Protein AF-A0A4Z1FWW9-F1 (afdb_monomer_lite)

Secondary structure (DSSP, 8-state):
----GGGG-GGGSPPPSS-GGG--HHHHHHHHHHHHHHHHHHHHHHHHHHHTT--TTSHHHHHHHHHHHHHHHHHHHHHHHHHHHHHHHHHTT-S-S------PPPPPPP-----------------------------

Structure (mmCIF, N/CA/C/O backbone):
data_AF-A0A4Z1FWW9-F1
#
_entry.id   AF-A0A4Z1FWW9-F1
#
loop_
_atom_site.group_PDB
_atom_site.id
_atom_site.type_symbol
_atom_site.label_atom_id
_atom_site.label_alt_id
_atom_site.label_comp_id
_atom_site.label_asym_id
_atom_site.label_entity_id
_atom_site.label_seq_id
_atom_site.pdbx_PDB_ins_code
_atom_site.Cartn_x
_atom_site.Cartn_y
_atom_site.Cartn_z
_atom_site.occupancy
_atom_site.B_iso_or_equiv
_atom_site.auth_seq_id
_atom_site.auth_comp_id
_atom_site.auth_asym_id
_atom_site.auth_atom_id
_atom_site.pdbx_PDB_model_num
ATOM 1 N N . MET A 1 1 ? 6.490 -20.084 -24.326 1.00 38.00 1 MET A N 1
ATOM 2 C CA . MET A 1 1 ? 7.170 -19.572 -23.115 1.00 38.00 1 MET A CA 1
ATOM 3 C C . MET A 1 1 ? 6.107 -18.930 -22.241 1.00 38.00 1 MET A C 1
ATOM 5 O O . MET A 1 1 ? 5.374 -18.116 -22.789 1.00 38.00 1 MET A O 1
ATOM 9 N N . PRO A 1 2 ? 5.932 -19.306 -20.964 1.00 39.06 2 PRO A N 1
ATOM 10 C CA . PRO A 1 2 ? 4.995 -18.595 -20.105 1.00 39.06 2 PRO A CA 1
ATOM 11 C C . PRO A 1 2 ? 5.615 -17.243 -19.719 1.00 39.06 2 PRO A C 1
ATOM 13 O O . PRO A 1 2 ? 6.729 -17.198 -19.202 1.00 39.06 2 PRO A O 1
ATOM 16 N N . SER A 1 3 ? 4.921 -16.152 -20.046 1.00 36.50 3 SER A N 1
ATOM 17 C CA . SER A 1 3 ? 5.243 -14.799 -19.583 1.00 36.50 3 SER A CA 1
ATOM 18 C C . SER A 1 3 ? 5.080 -14.762 -18.060 1.00 36.50 3 SER A C 1
ATOM 20 O O . SER A 1 3 ? 4.053 -15.172 -17.521 1.00 36.50 3 SER A O 1
ATOM 22 N N . PHE A 1 4 ? 6.127 -14.315 -17.369 1.00 43.50 4 PHE A N 1
ATOM 23 C CA . PHE A 1 4 ? 6.160 -14.112 -15.919 1.00 43.50 4 PHE A CA 1
ATOM 24 C C . PHE A 1 4 ? 5.754 -12.674 -15.548 1.00 43.50 4 PHE A C 1
ATOM 26 O O . PHE A 1 4 ? 6.150 -12.162 -14.504 1.00 43.50 4 PHE A O 1
ATOM 33 N N . ASP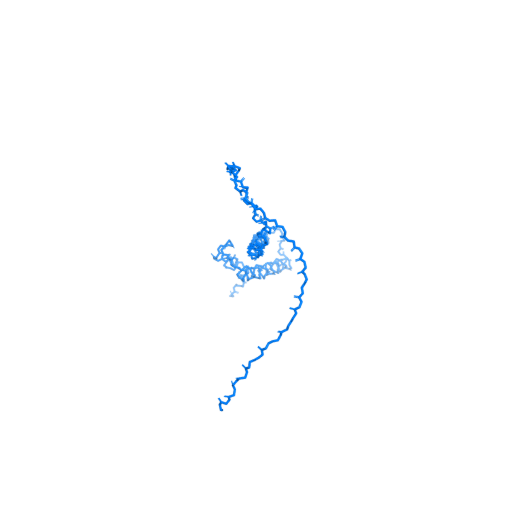 A 1 5 ? 4.927 -12.009 -16.358 1.00 43.44 5 ASP A N 1
ATOM 34 C CA . ASP A 1 5 ? 4.540 -10.607 -16.139 1.00 43.44 5 ASP A CA 1
ATOM 35 C C . ASP A 1 5 ? 3.387 -10.455 -15.129 1.00 43.44 5 ASP A C 1
ATOM 37 O O . ASP A 1 5 ? 2.508 -9.606 -15.263 1.00 43.44 5 ASP A O 1
ATOM 41 N N . ASN A 1 6 ? 3.381 -11.270 -14.070 1.00 43.28 6 ASN A N 1
ATOM 42 C CA . ASN A 1 6 ? 2.396 -11.159 -12.989 1.00 43.28 6 ASN A CA 1
ATOM 43 C C . ASN A 1 6 ? 2.749 -10.043 -11.975 1.00 43.28 6 ASN A C 1
ATOM 45 O O . ASN A 1 6 ? 1.979 -9.753 -11.059 1.00 43.28 6 ASN A O 1
ATOM 49 N N . SER A 1 7 ? 3.884 -9.356 -12.156 1.00 47.78 7 SER A N 1
ATOM 50 C CA . SER A 1 7 ? 4.277 -8.166 -11.378 1.00 47.78 7 SER A CA 1
ATOM 51 C C . SER A 1 7 ? 3.322 -6.974 -11.575 1.00 47.78 7 SER A C 1
ATOM 53 O O . SER A 1 7 ? 3.263 -6.066 -10.743 1.00 47.78 7 SER A O 1
ATOM 55 N N . SER A 1 8 ? 2.525 -7.004 -12.645 1.00 51.75 8 SER A N 1
ATOM 56 C CA . SER A 1 8 ? 1.589 -5.946 -13.050 1.00 51.75 8 SER A CA 1
ATOM 57 C C . SER A 1 8 ? 0.138 -6.215 -12.645 1.00 51.75 8 SER A C 1
ATOM 59 O O . SER A 1 8 ? -0.742 -5.426 -12.974 1.00 51.75 8 SER A O 1
ATOM 61 N N . SER A 1 9 ? -0.145 -7.322 -11.949 1.00 54.62 9 SER A N 1
ATOM 62 C CA . SER A 1 9 ? -1.517 -7.692 -11.600 1.00 54.62 9 SER A CA 1
ATOM 63 C C . SER A 1 9 ? -2.105 -6.710 -10.579 1.00 54.62 9 SER A C 1
ATOM 65 O O . SER A 1 9 ? -1.834 -6.782 -9.377 1.00 54.62 9 SER A O 1
ATOM 67 N N . GLN A 1 10 ? -2.924 -5.793 -11.102 1.00 55.97 10 GLN A N 1
ATOM 68 C CA . GLN A 1 10 ? -3.780 -4.839 -10.386 1.00 55.97 10 GLN A CA 1
ATOM 69 C C . GLN A 1 10 ? -4.695 -5.554 -9.375 1.00 55.97 10 GLN A C 1
ATOM 71 O O . GLN A 1 10 ? -5.061 -5.006 -8.341 1.00 55.97 10 GLN A O 1
ATOM 76 N N . THR A 1 11 ? -4.975 -6.834 -9.627 1.00 55.78 11 THR A N 1
ATOM 77 C CA . THR A 1 11 ? -5.696 -7.758 -8.745 1.00 55.78 11 THR A CA 1
ATOM 78 C C . THR A 1 11 ? -5.063 -7.890 -7.357 1.00 55.78 11 THR A C 1
ATOM 80 O O . THR A 1 11 ? -5.785 -8.073 -6.385 1.00 55.78 11 THR A O 1
ATOM 83 N N . TYR A 1 12 ? -3.735 -7.764 -7.234 1.00 54.59 12 TYR A N 1
ATOM 84 C CA . TYR A 1 12 ? -3.049 -7.785 -5.932 1.00 54.59 12 TYR A CA 1
ATOM 85 C C . TYR A 1 12 ? -2.965 -6.408 -5.259 1.00 54.59 12 TYR A C 1
ATOM 87 O O . TYR A 1 12 ? -2.605 -6.335 -4.085 1.00 54.59 12 TYR A O 1
ATOM 95 N N . ASP A 1 13 ? -3.305 -5.331 -5.973 1.00 61.66 13 ASP A N 1
ATOM 96 C CA . ASP A 1 13 ? -3.473 -3.994 -5.382 1.00 61.66 13 ASP A CA 1
ATOM 97 C C . ASP A 1 13 ? -4.917 -3.725 -4.981 1.00 61.66 13 ASP A C 1
ATOM 99 O O . ASP A 1 13 ? -5.207 -2.666 -4.423 1.00 61.66 13 ASP A O 1
ATOM 103 N N . ALA A 1 14 ? -5.827 -4.661 -5.277 1.00 65.25 14 ALA A N 1
ATOM 104 C CA . ALA A 1 14 ? -7.213 -4.554 -4.878 1.00 65.25 14 ALA A CA 1
ATOM 105 C C . ALA A 1 14 ? -7.248 -4.245 -3.384 1.00 65.25 14 ALA A C 1
ATOM 107 O O . ALA A 1 14 ? -6.721 -4.989 -2.556 1.00 65.25 14 ALA A O 1
ATOM 108 N N . SER A 1 15 ? -7.795 -3.082 -3.058 1.00 67.25 15 SER A N 1
ATOM 109 C CA . SER A 1 15 ? -8.040 -2.668 -1.687 1.00 67.25 15 SER A CA 1
ATOM 110 C C . SER A 1 15 ? -8.821 -3.755 -0.948 1.00 67.25 15 SER A C 1
ATOM 112 O O . SER A 1 15 ? -9.600 -4.477 -1.576 1.00 67.25 15 SER A O 1
ATOM 114 N N . SER A 1 16 ? -8.635 -3.877 0.372 1.00 72.81 16 SER A N 1
ATOM 115 C CA . SER A 1 16 ? -9.583 -4.665 1.164 1.00 72.81 16 SER A CA 1
ATOM 116 C C . SER A 1 16 ? -11.002 -4.197 0.830 1.00 72.81 16 SER A C 1
ATOM 118 O O . SER A 1 16 ? -11.239 -2.992 0.700 1.00 72.81 16 SER A O 1
ATOM 120 N N . GLN A 1 17 ? -11.908 -5.158 0.633 1.00 78.44 17 GLN A N 1
ATOM 121 C CA . GLN A 1 17 ? -13.306 -4.892 0.277 1.00 78.44 17 GLN A CA 1
ATOM 122 C C . GLN A 1 17 ? -14.047 -4.160 1.399 1.00 78.44 17 GLN A C 1
ATOM 124 O O . GLN A 1 17 ? -15.054 -3.507 1.143 1.00 78.44 17 GLN A O 1
ATOM 129 N N . ILE A 1 18 ? -13.531 -4.260 2.624 1.00 80.50 18 ILE A N 1
ATOM 130 C CA . ILE A 1 18 ? -14.059 -3.570 3.791 1.00 80.50 18 ILE A CA 1
ATOM 131 C C . ILE A 1 18 ? -13.599 -2.104 3.724 1.00 80.50 18 ILE A C 1
ATOM 133 O O . ILE A 1 18 ? -12.393 -1.848 3.597 1.00 80.50 18 ILE A O 1
ATOM 137 N N . PRO A 1 19 ? -14.519 -1.128 3.796 1.00 88.31 19 PRO A N 1
ATOM 138 C CA . PRO A 1 19 ? -14.159 0.278 3.938 1.00 88.31 19 PRO A CA 1
ATOM 139 C C . PRO A 1 19 ? -13.297 0.499 5.187 1.00 88.31 19 PRO A C 1
ATOM 141 O O . PRO A 1 19 ? -13.578 -0.057 6.243 1.00 88.31 19 PRO A O 1
ATOM 144 N N . ILE A 1 20 ? -12.266 1.347 5.105 1.00 88.69 20 ILE A N 1
ATOM 145 C CA . ILE A 1 20 ? -11.327 1.579 6.225 1.00 88.69 20 ILE A CA 1
ATOM 146 C C . ILE A 1 20 ? -12.056 2.046 7.491 1.00 88.69 20 ILE A C 1
ATOM 148 O O . ILE A 1 20 ? -11.707 1.633 8.589 1.00 88.69 20 ILE A O 1
ATOM 152 N N . SER A 1 21 ? -13.103 2.859 7.3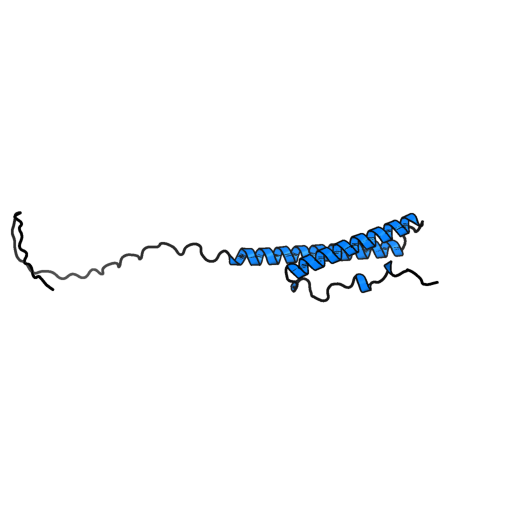41 1.00 89.19 21 SER A N 1
ATOM 153 C CA . SER A 1 21 ? -13.935 3.337 8.451 1.00 89.19 21 SER A CA 1
ATOM 154 C C . SER A 1 21 ? -14.652 2.226 9.222 1.00 89.19 21 SER A C 1
ATOM 156 O O . SER A 1 21 ? -15.033 2.440 10.370 1.00 89.19 21 SER A O 1
ATOM 158 N N . GLU A 1 22 ? -14.862 1.071 8.590 1.00 91.25 22 GLU A N 1
ATOM 159 C CA . GLU A 1 22 ? -15.563 -0.088 9.152 1.00 91.25 22 GLU A CA 1
ATOM 160 C C . GLU A 1 22 ? -14.600 -1.154 9.688 1.00 91.25 22 GLU A C 1
ATOM 162 O O . GLU A 1 22 ? -15.040 -2.079 10.365 1.00 91.25 22 GLU A O 1
ATOM 167 N N . MET A 1 23 ? -13.294 -1.020 9.424 1.00 93.12 23 MET A N 1
ATOM 168 C CA . MET A 1 23 ? -12.296 -1.969 9.908 1.00 93.12 23 MET A CA 1
ATOM 169 C C . MET A 1 23 ? -12.134 -1.877 11.426 1.00 93.12 23 MET A C 1
ATOM 171 O O . MET A 1 23 ? -11.985 -0.789 11.994 1.00 93.12 23 MET A O 1
ATOM 175 N N . ASN A 1 24 ? -12.094 -3.038 12.077 1.00 93.06 24 ASN A N 1
ATOM 176 C CA . ASN A 1 24 ? -11.679 -3.168 13.469 1.00 93.06 24 ASN A CA 1
ATOM 177 C C . ASN A 1 24 ? -10.142 -3.116 13.609 1.00 93.06 24 ASN A C 1
ATOM 179 O O . ASN A 1 24 ? -9.413 -3.001 12.624 1.00 93.06 24 ASN A O 1
ATOM 183 N N . TYR A 1 25 ? -9.633 -3.174 14.844 1.00 92.75 25 TYR A N 1
ATOM 184 C CA . TYR A 1 25 ? -8.196 -3.038 15.112 1.00 92.75 25 TYR A CA 1
ATOM 185 C C . TYR A 1 25 ? -7.355 -4.131 14.429 1.00 92.75 25 TYR A C 1
ATOM 187 O O . TYR A 1 25 ? -6.358 -3.822 13.776 1.00 92.75 25 TYR A O 1
ATOM 195 N N . ASP A 1 26 ? -7.775 -5.394 14.527 1.00 93.25 26 ASP A N 1
ATOM 196 C CA . ASP A 1 26 ? -7.051 -6.528 13.943 1.00 93.25 26 ASP A CA 1
ATOM 197 C C . ASP A 1 26 ? -7.065 -6.469 12.409 1.00 93.25 26 ASP A C 1
ATOM 199 O O . ASP A 1 26 ? -6.051 -6.723 11.756 1.00 93.25 26 ASP A O 1
ATOM 203 N N . GLU A 1 27 ? -8.194 -6.065 11.822 1.00 94.00 27 GLU A N 1
ATOM 204 C CA . GLU A 1 27 ? -8.329 -5.825 10.382 1.00 94.00 27 GLU A CA 1
ATOM 205 C C . GLU A 1 27 ? -7.436 -4.670 9.913 1.00 94.00 27 GLU A C 1
ATOM 207 O O . GLU A 1 27 ? -6.790 -4.779 8.868 1.00 94.00 27 GLU A O 1
ATOM 212 N N . CYS A 1 28 ? -7.336 -3.593 10.698 1.00 93.50 28 CYS A N 1
ATOM 213 C CA . CYS A 1 28 ? -6.432 -2.482 10.410 1.00 93.50 28 CYS A CA 1
ATOM 214 C C . CYS A 1 28 ? -4.958 -2.922 10.443 1.00 93.50 28 CYS A C 1
ATOM 216 O O . CYS A 1 28 ? -4.180 -2.563 9.555 1.00 93.50 28 CYS A O 1
ATOM 218 N N . GLU A 1 29 ? -4.549 -3.713 11.436 1.00 93.69 29 GLU A N 1
ATOM 219 C CA . GLU A 1 29 ? -3.179 -4.234 11.518 1.00 93.69 29 GLU A CA 1
ATOM 220 C C . GLU A 1 29 ? -2.863 -5.205 10.368 1.00 93.69 29 GLU A C 1
ATOM 222 O O . GLU A 1 29 ? -1.793 -5.117 9.751 1.00 93.69 29 GLU A O 1
ATOM 227 N N . ALA A 1 30 ? -3.813 -6.072 10.004 1.00 92.06 30 ALA A N 1
ATOM 228 C CA . ALA A 1 30 ? -3.685 -6.947 8.842 1.00 92.06 30 ALA A CA 1
ATOM 229 C C . ALA A 1 30 ? -3.554 -6.146 7.534 1.00 92.06 30 ALA A C 1
ATOM 231 O O . ALA A 1 30 ? -2.686 -6.442 6.705 1.00 92.06 30 ALA A O 1
ATOM 232 N N . GLU A 1 31 ? -4.358 -5.092 7.362 1.00 92.19 31 GLU A N 1
ATOM 233 C CA . GLU A 1 31 ? -4.304 -4.219 6.187 1.00 92.19 31 GLU A CA 1
ATOM 234 C C . GLU A 1 31 ? -2.971 -3.457 6.113 1.00 92.19 31 GLU A C 1
ATOM 236 O O . GLU A 1 31 ? -2.363 -3.384 5.042 1.00 92.19 31 GLU A O 1
ATOM 241 N N . LYS A 1 32 ? -2.436 -2.973 7.244 1.00 94.12 32 LYS A N 1
ATOM 242 C CA . LYS A 1 32 ? -1.096 -2.360 7.304 1.00 94.12 32 LYS A CA 1
ATOM 243 C C . LYS A 1 32 ? -0.005 -3.319 6.852 1.00 94.12 32 LYS A C 1
ATOM 245 O O . LYS A 1 32 ? 0.866 -2.933 6.067 1.00 94.12 32 LYS A O 1
ATOM 250 N N . LEU A 1 33 ? -0.029 -4.560 7.337 1.00 93.06 33 LEU A N 1
ATOM 251 C CA . LEU A 1 33 ? 0.951 -5.571 6.945 1.00 93.06 33 LEU A CA 1
ATOM 252 C C . LEU A 1 33 ? 0.848 -5.898 5.449 1.00 93.06 33 LEU A C 1
ATOM 254 O O . LEU A 1 33 ? 1.872 -5.971 4.758 1.00 93.06 33 LEU A O 1
ATOM 258 N N . ARG A 1 34 ? -0.378 -6.043 4.934 1.00 91.12 34 ARG A N 1
ATOM 259 C CA . ARG A 1 34 ? -0.649 -6.283 3.511 1.00 91.12 34 ARG A CA 1
ATOM 260 C C . ARG A 1 34 ? -0.090 -5.160 2.640 1.00 91.12 34 ARG A C 1
ATOM 262 O O . ARG A 1 34 ? 0.652 -5.437 1.697 1.00 91.12 34 ARG A O 1
ATOM 269 N N . ILE A 1 35 ? -0.386 -3.907 2.988 1.00 91.75 35 ILE A N 1
ATOM 270 C CA . ILE A 1 35 ? 0.086 -2.725 2.259 1.00 91.75 35 ILE A CA 1
ATOM 271 C C . ILE A 1 35 ? 1.620 -2.656 2.263 1.00 91.75 35 ILE A C 1
ATOM 273 O O . ILE A 1 35 ? 2.224 -2.542 1.198 1.00 91.75 35 ILE A O 1
ATOM 277 N N . ARG A 1 36 ? 2.271 -2.817 3.425 1.00 93.94 36 ARG A N 1
ATOM 278 C CA . ARG A 1 36 ? 3.746 -2.812 3.531 1.00 93.94 36 ARG A CA 1
ATOM 279 C C . ARG A 1 36 ? 4.401 -3.886 2.669 1.00 93.94 36 ARG A C 1
ATOM 281 O O . ARG A 1 36 ? 5.370 -3.621 1.959 1.00 93.94 36 ARG A O 1
ATOM 288 N N . THR A 1 37 ? 3.854 -5.098 2.711 1.00 91.31 37 THR A N 1
ATOM 289 C CA . THR A 1 37 ? 4.344 -6.224 1.905 1.00 91.31 37 THR A CA 1
ATOM 290 C C . THR A 1 37 ? 4.246 -5.902 0.418 1.00 91.31 37 THR A C 1
ATOM 292 O O . THR A 1 37 ? 5.160 -6.208 -0.353 1.00 91.31 37 THR A O 1
ATOM 295 N N . ARG A 1 38 ? 3.153 -5.247 0.014 1.00 90.88 38 ARG A N 1
ATOM 296 C CA . ARG A 1 38 ? 2.937 -4.873 -1.377 1.00 90.88 38 ARG A CA 1
ATOM 297 C C . ARG A 1 38 ? 3.881 -3.768 -1.837 1.00 90.88 38 ARG A C 1
ATOM 299 O O . ARG A 1 38 ? 4.486 -3.941 -2.891 1.00 90.88 38 ARG A O 1
ATOM 306 N N . ILE A 1 39 ? 4.067 -2.707 -1.051 1.00 92.12 39 ILE A N 1
ATOM 307 C CA . ILE A 1 39 ? 5.037 -1.639 -1.353 1.00 92.12 39 ILE A CA 1
ATOM 308 C C . ILE A 1 39 ? 6.431 -2.243 -1.568 1.00 92.12 39 ILE A C 1
ATOM 310 O O . ILE A 1 39 ? 7.013 -2.062 -2.633 1.00 92.12 39 ILE A O 1
ATOM 314 N N . SER A 1 40 ? 6.897 -3.099 -0.650 1.00 92.75 40 SER A N 1
ATOM 315 C CA . SER A 1 40 ? 8.197 -3.780 -0.780 1.00 92.75 40 SER A CA 1
ATOM 316 C C . SER A 1 40 ? 8.326 -4.625 -2.056 1.00 92.75 40 SER A C 1
ATOM 318 O O . SER A 1 40 ? 9.418 -4.792 -2.607 1.00 92.75 40 SER A O 1
ATOM 320 N N . HIS A 1 41 ? 7.228 -5.217 -2.529 1.00 91.25 41 HIS A N 1
ATOM 321 C CA . HIS A 1 41 ? 7.225 -5.954 -3.788 1.00 91.25 41 HIS A CA 1
ATOM 322 C C . HIS A 1 41 ? 7.338 -5.012 -4.996 1.00 91.25 41 HIS A C 1
ATOM 324 O O . HIS A 1 41 ? 8.081 -5.306 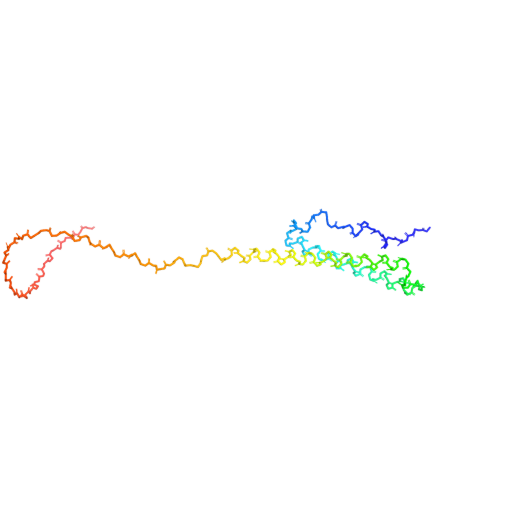-5.931 1.00 91.25 41 HIS A O 1
ATOM 330 N N . LEU A 1 42 ? 6.614 -3.890 -4.988 1.00 90.94 42 LEU A N 1
ATOM 331 C CA . LEU A 1 42 ? 6.653 -2.900 -6.068 1.00 90.94 42 LEU A CA 1
ATOM 332 C C . LEU A 1 42 ? 8.023 -2.214 -6.160 1.00 90.94 42 LEU A C 1
ATOM 334 O O . LEU A 1 42 ? 8.558 -2.086 -7.258 1.00 90.94 42 LEU A O 1
ATOM 338 N N . GLU A 1 43 ? 8.638 -1.876 -5.026 1.00 92.00 43 GLU A N 1
ATOM 339 C CA . GLU A 1 43 ? 10.000 -1.326 -4.970 1.00 92.00 43 GLU A CA 1
ATOM 340 C C . GLU A 1 43 ? 11.033 -2.301 -5.549 1.00 92.00 43 GLU A C 1
ATOM 342 O O . GLU A 1 43 ? 11.907 -1.913 -6.325 1.00 92.00 43 GLU A O 1
ATOM 347 N N . ARG A 1 44 ? 10.912 -3.598 -5.230 1.00 90.38 44 ARG A N 1
ATOM 348 C CA . ARG A 1 44 ? 11.765 -4.636 -5.827 1.00 90.38 44 ARG A CA 1
ATOM 349 C C . ARG A 1 44 ? 11.570 -4.735 -7.334 1.00 90.38 44 ARG A C 1
ATOM 351 O O . ARG A 1 44 ? 12.560 -4.818 -8.054 1.00 90.38 44 ARG A O 1
ATOM 358 N N . ALA A 1 45 ? 10.328 -4.679 -7.816 1.00 89.00 45 ALA A N 1
ATOM 359 C CA . ALA A 1 45 ? 10.048 -4.670 -9.249 1.00 89.00 45 ALA A CA 1
ATOM 360 C C . ALA A 1 45 ? 10.671 -3.442 -9.941 1.00 89.00 45 ALA A C 1
ATOM 362 O O . ALA A 1 45 ? 11.296 -3.584 -10.990 1.00 89.00 45 ALA A O 1
ATOM 363 N N . GLN A 1 46 ? 10.594 -2.258 -9.324 1.00 88.69 46 GLN A N 1
ATOM 364 C CA . GLN A 1 46 ? 11.230 -1.042 -9.839 1.00 88.69 46 GLN A CA 1
ATOM 365 C C . GLN A 1 46 ? 12.763 -1.170 -9.880 1.00 88.69 46 GLN A C 1
ATOM 367 O O . GLN A 1 46 ? 13.404 -0.783 -10.866 1.00 88.69 46 GLN A O 1
ATOM 372 N N . ALA A 1 47 ? 13.364 -1.755 -8.840 1.00 88.06 47 ALA A N 1
ATOM 373 C CA . ALA A 1 47 ? 14.796 -2.031 -8.802 1.00 88.06 47 ALA A CA 1
ATOM 374 C C . ALA A 1 47 ? 15.211 -3.011 -9.912 1.00 88.06 47 ALA A C 1
ATOM 376 O O . ALA A 1 47 ? 16.195 -2.757 -10.604 1.00 88.06 47 ALA A O 1
ATOM 377 N N . THR A 1 48 ? 14.435 -4.078 -10.141 1.00 89.56 48 THR A N 1
ATOM 378 C CA . THR A 1 48 ? 14.668 -5.042 -11.229 1.00 89.56 48 THR A CA 1
ATOM 379 C C . THR A 1 48 ? 14.539 -4.406 -12.612 1.00 89.56 48 THR A C 1
ATOM 381 O O . THR A 1 48 ? 15.365 -4.672 -13.488 1.00 89.56 48 THR A O 1
ATOM 384 N N . ASN A 1 49 ? 13.551 -3.532 -12.820 1.00 87.31 49 ASN A N 1
ATOM 385 C CA . ASN A 1 49 ? 13.407 -2.787 -14.071 1.00 87.31 49 ASN A CA 1
ATOM 386 C C . ASN A 1 49 ? 14.647 -1.921 -14.325 1.00 87.31 49 ASN A C 1
ATOM 388 O O . ASN A 1 49 ? 15.250 -1.990 -15.396 1.00 87.31 49 ASN A O 1
ATOM 392 N N . THR A 1 50 ? 15.075 -1.174 -13.305 1.00 86.12 50 THR A N 1
ATOM 393 C CA . THR A 1 50 ? 16.258 -0.306 -13.381 1.00 86.12 50 THR A CA 1
ATOM 394 C C . THR A 1 50 ? 17.526 -1.118 -13.667 1.00 86.12 50 THR A C 1
ATOM 396 O O . THR A 1 50 ? 18.311 -0.752 -14.539 1.00 86.12 50 THR A O 1
ATOM 399 N N . SER A 1 51 ? 17.719 -2.258 -12.992 1.00 87.69 51 SER A N 1
ATOM 400 C CA . SER A 1 51 ? 18.884 -3.127 -13.220 1.00 87.69 51 SER A CA 1
ATOM 401 C C . SER A 1 51 ? 18.881 -3.795 -14.597 1.00 87.69 51 SER A C 1
ATOM 403 O O . SER A 1 51 ? 19.940 -4.147 -15.106 1.00 87.69 51 SER A O 1
ATOM 405 N N . SER A 1 52 ? 17.705 -3.957 -15.207 1.00 87.50 52 SER A N 1
ATOM 406 C CA . SER A 1 52 ? 17.541 -4.516 -16.556 1.00 87.50 52 SER A CA 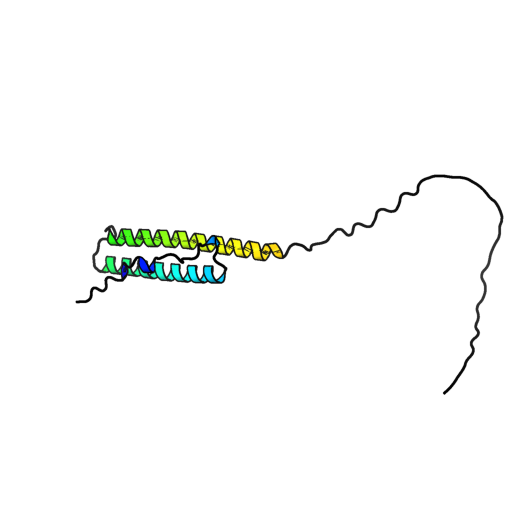1
ATOM 407 C C . SER A 1 52 ? 17.718 -3.466 -17.662 1.00 87.50 52 SER A C 1
ATOM 409 O O . SER A 1 52 ? 17.498 -3.764 -18.833 1.00 87.50 52 SER A O 1
ATOM 411 N N . GLY A 1 53 ? 18.101 -2.235 -17.302 1.00 84.62 53 GLY A N 1
ATOM 412 C CA . GLY A 1 53 ? 18.305 -1.135 -18.243 1.00 84.62 53 GLY A CA 1
ATOM 413 C C . GLY A 1 53 ? 17.014 -0.464 -18.713 1.00 84.62 53 GLY A C 1
ATOM 414 O O . GLY A 1 53 ? 17.061 0.322 -19.657 1.00 84.62 53 GLY A O 1
ATOM 415 N N . MET A 1 54 ? 15.868 -0.746 -18.078 1.00 83.88 54 MET A N 1
ATOM 416 C CA . MET A 1 54 ? 14.653 0.028 -18.331 1.00 83.88 54 MET A CA 1
ATOM 417 C C . MET A 1 54 ? 14.798 1.430 -17.742 1.00 83.88 54 MET A C 1
ATOM 419 O O . MET A 1 54 ? 15.313 1.602 -16.634 1.00 83.88 54 MET A O 1
ATOM 423 N N . ASP A 1 55 ? 14.304 2.427 -18.475 1.00 82.06 55 ASP A N 1
ATOM 424 C CA . ASP A 1 55 ? 14.332 3.812 -18.022 1.00 82.06 55 ASP A CA 1
ATOM 425 C C . ASP A 1 55 ? 13.527 3.976 -16.728 1.00 82.06 55 ASP A C 1
ATOM 427 O O . ASP A 1 55 ? 12.355 3.593 -16.636 1.00 82.06 55 ASP A O 1
ATOM 431 N N . ARG A 1 56 ? 14.152 4.591 -15.722 1.00 76.94 56 ARG A N 1
ATOM 432 C CA . ARG A 1 56 ? 13.506 4.929 -14.452 1.00 76.94 56 ARG A CA 1
ATOM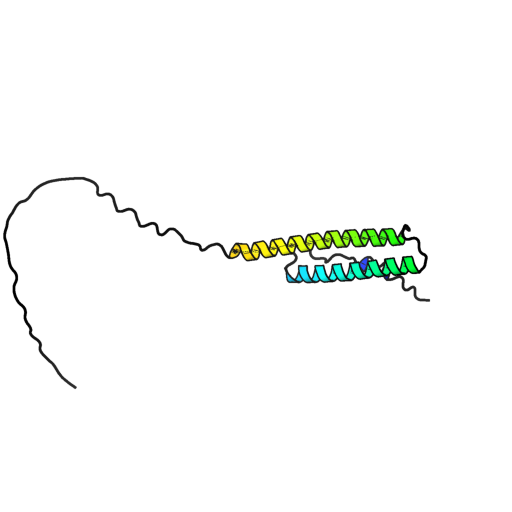 433 C C . ARG A 1 56 ? 12.327 5.880 -14.665 1.00 76.94 56 ARG A C 1
ATOM 435 O O . ARG A 1 56 ? 11.350 5.790 -13.933 1.00 76.94 56 ARG A O 1
ATOM 442 N N . GLY A 1 57 ? 12.402 6.740 -15.682 1.00 80.25 57 GLY A N 1
ATOM 443 C CA . GLY A 1 57 ? 11.332 7.662 -16.063 1.00 80.25 57 GLY A CA 1
ATOM 444 C C . GLY A 1 57 ? 10.260 7.073 -16.982 1.00 80.25 57 GLY A C 1
ATOM 445 O O . GLY A 1 57 ? 9.298 7.783 -17.290 1.00 80.25 57 GLY A O 1
ATOM 446 N N . GLY A 1 58 ? 10.412 5.816 -17.414 1.00 85.81 58 GLY A N 1
ATOM 447 C CA . GLY A 1 58 ? 9.508 5.159 -18.353 1.00 85.81 58 GLY A CA 1
ATOM 448 C C . GLY A 1 58 ? 8.139 4.837 -17.751 1.00 85.81 58 GLY A C 1
ATOM 449 O O . GLY A 1 58 ? 7.995 4.679 -16.536 1.00 85.81 58 GLY A O 1
ATOM 450 N N . ASP A 1 59 ? 7.134 4.690 -18.616 1.00 85.50 59 ASP A N 1
ATOM 451 C CA . ASP A 1 59 ? 5.725 4.516 -18.232 1.00 85.50 59 ASP A CA 1
ATOM 452 C C . ASP A 1 59 ? 5.503 3.372 -17.231 1.00 85.50 59 ASP A C 1
ATOM 454 O O . ASP A 1 59 ? 4.731 3.512 -16.284 1.00 85.50 59 ASP A O 1
ATOM 458 N N . ALA A 1 60 ? 6.234 2.262 -17.381 1.00 82.31 60 ALA A N 1
ATOM 459 C CA . ALA A 1 60 ? 6.156 1.124 -16.467 1.00 82.31 60 ALA A CA 1
ATOM 460 C C . ALA A 1 60 ? 6.606 1.479 -15.038 1.00 82.31 60 ALA A C 1
ATOM 462 O O . ALA A 1 60 ? 5.948 1.102 -14.070 1.00 82.31 60 ALA A O 1
ATOM 463 N N . ASN A 1 61 ? 7.702 2.227 -14.892 1.00 86.00 61 ASN A N 1
ATOM 464 C CA . ASN A 1 61 ? 8.204 2.643 -13.584 1.00 86.00 61 ASN A CA 1
ATOM 465 C C . ASN A 1 61 ? 7.345 3.759 -12.979 1.00 86.00 61 ASN A C 1
ATOM 467 O O . ASN A 1 61 ? 7.061 3.708 -11.785 1.00 86.00 61 ASN A O 1
ATOM 471 N N . ARG A 1 62 ? 6.830 4.690 -13.794 1.00 88.56 62 ARG A N 1
ATOM 472 C CA . ARG A 1 62 ? 5.851 5.693 -13.337 1.00 88.56 62 ARG A CA 1
ATOM 473 C C . ARG A 1 62 ? 4.566 5.054 -12.813 1.00 88.56 62 ARG A C 1
ATOM 475 O O . ARG A 1 62 ? 4.039 5.492 -11.796 1.00 88.56 62 ARG A O 1
ATOM 482 N N . ALA A 1 63 ? 4.072 4.009 -13.477 1.00 87.25 63 ALA A N 1
ATOM 483 C CA . ALA A 1 63 ? 2.899 3.274 -13.014 1.00 87.25 63 ALA A CA 1
ATOM 484 C C . ALA A 1 63 ? 3.158 2.561 -11.675 1.00 87.25 63 ALA A C 1
ATOM 486 O O . ALA A 1 63 ? 2.278 2.528 -10.816 1.00 87.25 63 ALA A O 1
ATOM 487 N N . LEU A 1 64 ? 4.362 2.009 -11.467 1.00 88.44 64 LEU A N 1
ATOM 488 C CA . LEU A 1 64 ? 4.758 1.443 -10.172 1.00 88.44 64 LEU A CA 1
ATOM 489 C C . LEU A 1 64 ? 4.829 2.520 -9.080 1.00 88.44 64 LEU A C 1
ATOM 491 O O . LEU A 1 64 ? 4.307 2.296 -7.992 1.00 88.44 64 LEU A O 1
ATOM 495 N N . GLU A 1 65 ? 5.410 3.684 -9.377 1.00 90.69 65 GLU A N 1
ATOM 496 C CA . GLU A 1 65 ? 5.488 4.813 -8.440 1.00 90.69 65 GLU A CA 1
ATOM 497 C C . GLU A 1 65 ? 4.102 5.315 -8.027 1.00 90.69 65 GLU A C 1
ATOM 499 O O . GLU A 1 65 ? 3.842 5.469 -6.838 1.00 90.69 65 GLU A O 1
ATOM 504 N N . GLN A 1 66 ? 3.181 5.496 -8.979 1.00 90.50 66 GLN A N 1
ATOM 505 C CA . GLN A 1 66 ? 1.800 5.891 -8.672 1.00 90.50 66 GLN A CA 1
ATOM 506 C C . GLN A 1 66 ? 1.117 4.892 -7.732 1.00 90.50 66 GLN A C 1
ATOM 508 O O . GLN A 1 66 ? 0.509 5.287 -6.743 1.00 90.50 66 GLN A O 1
ATOM 513 N N . ARG A 1 67 ? 1.290 3.589 -7.979 1.00 90.50 67 ARG A N 1
ATOM 514 C CA . ARG A 1 67 ? 0.722 2.536 -7.123 1.00 90.50 67 ARG A CA 1
ATOM 515 C C . ARG A 1 67 ? 1.322 2.542 -5.719 1.00 90.50 67 ARG A C 1
ATOM 517 O O . ARG A 1 67 ? 0.603 2.282 -4.758 1.00 90.50 67 ARG A O 1
ATOM 524 N N . ILE A 1 68 ? 2.619 2.824 -5.586 1.00 91.62 68 ILE A N 1
ATOM 525 C CA . ILE A 1 68 ? 3.263 2.984 -4.275 1.00 91.62 68 ILE A CA 1
ATOM 526 C C . ILE A 1 68 ? 2.639 4.172 -3.534 1.00 91.62 68 ILE A C 1
ATOM 528 O O . ILE A 1 68 ? 2.228 4.005 -2.391 1.00 91.62 68 ILE A O 1
ATOM 532 N N . VAL A 1 69 ? 2.480 5.321 -4.197 1.00 93.69 69 VAL A N 1
ATOM 533 C CA . VAL A 1 69 ? 1.862 6.521 -3.604 1.00 93.69 69 VAL A CA 1
ATOM 534 C C . VAL A 1 69 ? 0.422 6.256 -3.150 1.00 93.69 69 VAL A C 1
ATOM 536 O O . VAL A 1 69 ? 0.053 6.620 -2.033 1.00 93.69 69 VAL A O 1
ATOM 539 N N . ASP A 1 70 ? -0.386 5.576 -3.965 1.00 91.38 70 ASP A N 1
ATOM 540 C CA . ASP A 1 70 ? -1.767 5.227 -3.606 1.00 91.38 70 ASP A CA 1
ATOM 541 C C . ASP A 1 70 ? -1.819 4.312 -2.369 1.00 91.38 70 ASP A C 1
ATOM 543 O O . ASP A 1 70 ? -2.647 4.486 -1.468 1.00 91.38 70 ASP A O 1
ATOM 547 N N . LEU A 1 71 ? -0.901 3.345 -2.293 1.00 91.81 71 LEU A N 1
ATOM 548 C CA . LEU A 1 71 ? -0.771 2.445 -1.149 1.00 91.81 71 LEU A CA 1
ATOM 549 C C . LEU A 1 71 ? -0.292 3.177 0.110 1.00 91.81 71 LEU A C 1
ATOM 551 O O . LEU A 1 71 ? -0.801 2.899 1.196 1.00 91.81 71 LEU A O 1
ATOM 555 N N . GLU A 1 72 ? 0.637 4.124 -0.011 1.00 94.69 72 GLU A N 1
ATOM 556 C CA . GLU A 1 72 ? 1.084 4.970 1.100 1.00 94.69 72 GLU A CA 1
ATOM 557 C C . GLU A 1 72 ? -0.048 5.851 1.634 1.00 94.69 72 GLU A C 1
ATOM 559 O O . GLU A 1 72 ? -0.229 5.958 2.850 1.00 94.69 72 GLU A O 1
ATOM 564 N N . TYR A 1 73 ? -0.855 6.438 0.747 1.00 93.81 73 TYR A N 1
ATOM 565 C CA . TYR A 1 73 ? -2.030 7.206 1.150 1.00 93.81 73 TYR A CA 1
ATOM 566 C C . TYR A 1 73 ? -3.010 6.339 1.947 1.00 93.81 73 TYR A C 1
ATOM 568 O O . TYR A 1 73 ? -3.435 6.708 3.047 1.00 93.81 73 TYR A O 1
ATOM 576 N N . ARG A 1 74 ? -3.309 5.141 1.434 1.00 92.06 74 ARG A N 1
ATOM 577 C CA . ARG A 1 74 ? -4.180 4.181 2.117 1.00 92.06 74 ARG A CA 1
ATOM 578 C C . ARG A 1 74 ? -3.603 3.745 3.464 1.00 92.06 74 ARG A C 1
ATOM 580 O O . ARG A 1 74 ? -4.338 3.633 4.441 1.00 92.06 74 ARG A O 1
ATOM 587 N N . PHE A 1 75 ? -2.290 3.541 3.548 1.00 94.06 75 PHE A N 1
ATOM 588 C CA . PHE A 1 75 ? -1.612 3.216 4.802 1.00 94.06 75 PHE A CA 1
ATOM 589 C C . PHE A 1 75 ? -1.849 4.299 5.865 1.00 94.06 75 PHE A C 1
ATOM 591 O O . PHE A 1 75 ? -2.203 3.986 7.003 1.00 94.06 75 PHE A O 1
ATOM 598 N N . GLN A 1 76 ? -1.727 5.575 5.486 1.00 95.62 76 GLN A N 1
ATOM 599 C CA . GLN A 1 76 ? -1.983 6.698 6.392 1.00 95.62 76 GLN A CA 1
ATOM 600 C C . GLN A 1 76 ? -3.442 6.756 6.860 1.00 95.62 76 GLN A C 1
ATOM 602 O O . GLN A 1 76 ? -3.703 7.130 8.005 1.00 95.62 76 GLN A O 1
ATOM 607 N N . GLU A 1 77 ? -4.401 6.396 6.003 1.00 94.81 77 GLU A N 1
ATOM 608 C CA . GLU A 1 77 ? -5.810 6.284 6.393 1.00 94.81 77 GLU A CA 1
ATOM 609 C C . GLU A 1 77 ? -6.036 5.202 7.444 1.00 94.81 77 GLU A C 1
ATOM 611 O O . GLU A 1 77 ? -6.681 5.469 8.459 1.00 94.81 77 GLU A O 1
ATOM 616 N N . VAL A 1 78 ? -5.444 4.022 7.259 1.00 94.38 78 VAL A N 1
ATOM 617 C CA . VAL A 1 78 ? -5.536 2.934 8.242 1.00 94.38 78 VAL A CA 1
ATOM 618 C C . VAL A 1 78 ? -4.907 3.348 9.579 1.00 94.38 78 VAL A C 1
ATOM 620 O O . VAL A 1 78 ? -5.487 3.120 10.637 1.00 94.38 78 VAL A O 1
ATOM 623 N N . GLU A 1 79 ? -3.771 4.052 9.573 1.00 95.75 79 GLU A N 1
ATOM 624 C CA . GLU A 1 79 ? -3.181 4.587 10.811 1.00 95.75 79 GLU A CA 1
ATOM 625 C C . GLU A 1 79 ? -4.041 5.662 11.492 1.00 95.75 79 GLU A C 1
ATOM 627 O O . GLU A 1 79 ? -3.998 5.822 12.716 1.00 95.75 79 GLU A O 1
ATOM 632 N N . ARG A 1 80 ? -4.805 6.451 10.729 1.00 94.75 80 ARG A N 1
ATOM 633 C CA . ARG A 1 80 ? -5.789 7.377 11.310 1.00 94.75 80 ARG A CA 1
ATOM 634 C C . ARG A 1 80 ? -6.938 6.613 11.965 1.00 94.75 80 ARG A C 1
ATOM 636 O O . ARG A 1 80 ? -7.327 6.984 13.070 1.00 94.75 80 ARG A O 1
ATOM 643 N N . GLN A 1 81 ? -7.421 5.544 11.335 1.00 94.38 81 GLN A N 1
ATOM 644 C CA . GLN A 1 81 ? -8.486 4.707 11.887 1.00 94.38 81 GLN A CA 1
ATOM 645 C C . GLN A 1 81 ? -8.064 4.033 13.197 1.00 94.38 81 GLN A C 1
ATOM 647 O O . GLN A 1 81 ? -8.798 4.116 14.177 1.00 94.38 81 GLN A O 1
ATOM 652 N N . ILE A 1 82 ? -6.862 3.452 13.260 1.00 93.75 82 ILE A N 1
ATOM 653 C CA . ILE A 1 82 ? -6.339 2.849 14.500 1.00 93.75 82 ILE A CA 1
ATOM 654 C C . ILE A 1 82 ? -6.332 3.871 15.638 1.00 93.75 82 ILE A C 1
ATOM 656 O O . ILE A 1 82 ? -6.856 3.603 16.714 1.00 93.75 82 ILE A O 1
ATOM 660 N N . ARG A 1 83 ? -5.828 5.086 15.384 1.00 92.94 83 ARG A N 1
ATOM 661 C CA . ARG A 1 83 ? -5.833 6.164 16.386 1.00 92.94 83 ARG A CA 1
ATOM 662 C C . ARG A 1 83 ? -7.244 6.553 16.830 1.00 92.94 83 ARG A C 1
ATOM 664 O O . ARG A 1 83 ? -7.440 6.883 17.998 1.00 92.94 83 ARG A O 1
ATOM 671 N N . ALA A 1 84 ? -8.221 6.526 15.924 1.00 91.75 84 ALA A N 1
ATOM 672 C CA . ALA A 1 84 ? -9.617 6.785 16.261 1.00 91.75 84 ALA A CA 1
ATOM 673 C C . ALA A 1 84 ? -10.207 5.671 17.145 1.00 91.75 84 ALA A C 1
ATOM 675 O O . ALA A 1 84 ? -10.878 5.975 18.132 1.00 91.75 84 ALA A O 1
ATOM 676 N N . LEU A 1 85 ? -9.914 4.403 16.839 1.00 91.44 85 LEU A N 1
ATOM 677 C CA . LEU A 1 85 ? -10.318 3.250 17.651 1.00 91.44 85 LEU A CA 1
ATOM 678 C C . LEU A 1 85 ? -9.671 3.285 19.046 1.00 91.44 85 LEU A C 1
ATOM 680 O O . LEU A 1 85 ? -10.356 3.084 20.049 1.00 91.44 85 LEU A O 1
ATOM 684 N N . ASP A 1 86 ? -8.384 3.625 19.134 1.00 89.50 86 ASP A N 1
ATOM 685 C CA . ASP A 1 86 ? -7.670 3.776 20.408 1.00 89.50 86 ASP A CA 1
ATOM 686 C C . ASP A 1 86 ? -8.273 4.887 21.275 1.00 89.50 86 ASP A C 1
ATOM 688 O O . ASP A 1 86 ? -8.456 4.711 22.484 1.00 89.50 86 ASP A O 1
ATOM 692 N N . ALA A 1 87 ? -8.632 6.023 20.666 1.00 86.69 87 ALA A N 1
ATOM 693 C CA . ALA A 1 87 ? -9.286 7.135 21.353 1.00 86.69 87 ALA A CA 1
ATOM 694 C C . ALA A 1 87 ? -10.682 6.757 21.877 1.00 86.69 87 ALA A C 1
ATOM 696 O O . ALA A 1 87 ? -11.063 7.167 22.975 1.00 86.69 87 ALA A O 1
ATOM 697 N N . GLN A 1 88 ? -11.437 5.945 21.130 1.00 82.06 88 GLN A N 1
ATOM 698 C CA . GLN A 1 88 ? -12.715 5.409 21.600 1.00 82.06 88 GLN A CA 1
ATOM 699 C C . GLN A 1 88 ? -12.502 4.475 22.797 1.00 82.06 88 GLN A C 1
ATOM 701 O O . GLN A 1 88 ? -13.129 4.669 23.837 1.00 82.06 88 GLN A O 1
ATOM 706 N N . ASN A 1 89 ? -11.555 3.538 22.710 1.00 72.00 89 ASN A N 1
ATOM 707 C CA . ASN A 1 89 ? -11.255 2.600 23.796 1.00 72.00 89 ASN A CA 1
ATOM 708 C C . ASN A 1 89 ? -10.751 3.289 25.075 1.00 72.00 89 ASN A C 1
ATOM 710 O O . ASN A 1 89 ? -11.087 2.862 26.179 1.00 72.00 89 ASN A O 1
ATOM 714 N N . THR A 1 90 ? -9.995 4.384 24.958 1.00 66.56 90 THR A N 1
ATOM 715 C CA . THR A 1 90 ? -9.565 5.184 26.121 1.00 66.56 90 THR A CA 1
ATOM 716 C C . THR A 1 90 ? -10.656 6.123 26.652 1.00 66.56 90 THR A C 1
ATOM 718 O O . THR A 1 90 ? -10.683 6.408 27.852 1.00 66.56 90 THR A O 1
ATOM 721 N N . GLY A 1 91 ? -11.593 6.567 25.809 1.00 56.09 91 GLY A N 1
ATOM 722 C CA . GLY A 1 91 ? -12.691 7.468 26.179 1.00 56.09 91 GLY A CA 1
ATOM 723 C C . GLY A 1 91 ? -13.780 6.837 27.058 1.00 56.09 91 GLY A C 1
ATOM 724 O O . GLY A 1 91 ? -14.361 7.528 27.897 1.00 56.09 91 GLY A O 1
ATOM 725 N N . TYR A 1 92 ? -14.017 5.525 26.952 1.00 51.59 92 TYR A N 1
ATOM 726 C CA . TYR A 1 92 ? -14.995 4.815 27.796 1.00 51.59 92 TYR A CA 1
ATOM 727 C C . TYR A 1 92 ? -14.509 4.546 29.234 1.00 51.59 92 TYR A C 1
ATOM 729 O O . TYR A 1 92 ? -15.296 4.132 30.084 1.00 51.59 92 TYR A O 1
ATOM 737 N N . GLY A 1 93 ? -13.241 4.839 29.551 1.00 48.19 93 GLY A N 1
ATOM 738 C CA . GLY A 1 93 ? -12.678 4.725 30.903 1.00 48.19 93 GLY A CA 1
ATOM 739 C C . GLY A 1 93 ? -12.933 5.925 31.826 1.00 48.19 93 GLY A C 1
ATOM 740 O O . GLY A 1 93 ? -12.461 5.923 32.962 1.00 48.19 93 GLY A O 1
ATOM 741 N N . SER A 1 94 ? -13.653 6.961 31.376 1.00 48.00 94 SER A N 1
ATOM 742 C CA . SER A 1 94 ? -13.785 8.224 32.118 1.00 48.00 94 SER A CA 1
ATOM 743 C C . SER A 1 94 ? -15.237 8.671 32.319 1.00 48.00 94 SER A C 1
ATOM 745 O O . SER A 1 94 ? -15.604 9.815 32.068 1.00 48.00 94 SER A O 1
ATOM 747 N N . THR A 1 95 ? -16.080 7.777 32.840 1.00 52.06 95 THR A N 1
ATOM 748 C CA . THR A 1 95 ? -17.372 8.149 33.444 1.00 52.06 95 THR A CA 1
ATOM 749 C C . THR A 1 95 ? -17.514 7.597 34.862 1.00 52.06 95 THR A C 1
ATOM 751 O O . THR A 1 95 ? -18.527 6.998 35.199 1.00 52.06 95 THR A O 1
ATOM 754 N N . SER A 1 96 ? -16.516 7.788 35.730 1.00 50.50 96 SER A N 1
ATOM 755 C CA . SER A 1 96 ? -16.729 7.661 37.184 1.00 50.50 96 SER A CA 1
ATOM 756 C C . SER A 1 96 ? -15.650 8.377 38.006 1.00 50.50 96 SER A C 1
ATOM 758 O O . SER A 1 96 ? -14.953 7.767 38.816 1.00 50.50 96 SER A O 1
ATOM 760 N N . ARG A 1 97 ? -15.489 9.694 37.847 1.00 50.38 97 ARG A N 1
ATOM 761 C CA . ARG A 1 97 ? -14.816 10.494 38.883 1.00 50.38 97 ARG A CA 1
ATOM 762 C C . ARG A 1 97 ? -15.802 11.450 39.535 1.00 50.38 97 ARG A C 1
ATOM 764 O O . ARG A 1 97 ? -16.081 12.525 39.030 1.00 50.38 97 ARG A O 1
ATOM 771 N N . ASN A 1 98 ? -16.297 10.970 40.676 1.00 47.53 98 ASN A N 1
ATOM 772 C CA . ASN A 1 98 ? -16.804 11.712 41.824 1.00 47.53 98 ASN A CA 1
ATOM 773 C C . ASN A 1 98 ? -17.892 12.748 41.547 1.00 47.53 98 ASN A C 1
ATOM 775 O O . ASN A 1 98 ? -17.637 13.941 41.405 1.00 47.53 98 ASN A O 1
ATOM 779 N N . ARG A 1 99 ? -19.143 12.283 41.646 1.00 46.25 99 ARG A N 1
ATOM 780 C CA . ARG A 1 99 ? -20.224 13.133 42.138 1.00 46.25 99 ARG A CA 1
ATOM 781 C C . ARG A 1 99 ? -19.815 13.662 43.509 1.00 46.25 99 ARG A C 1
ATOM 783 O O . ARG A 1 99 ? -19.582 12.894 44.436 1.00 46.25 99 ARG A O 1
ATOM 790 N N . SER A 1 100 ? -19.696 14.977 43.554 1.00 46.31 100 SER A N 1
ATOM 791 C CA . SER A 1 100 ? -19.620 15.860 44.701 1.00 46.31 100 SER A CA 1
ATOM 792 C C . SER A 1 100 ? -20.038 15.211 46.023 1.00 46.31 100 SER A C 1
ATOM 794 O O . SER A 1 100 ? -21.209 14.907 46.244 1.00 46.31 100 SER A O 1
ATOM 796 N N . SER A 1 101 ? -19.091 15.100 46.950 1.00 53.19 101 SER A N 1
ATOM 797 C CA . SER A 1 101 ? -19.366 15.147 48.383 1.00 53.19 101 SER A CA 1
ATOM 798 C C . SER A 1 101 ? -19.892 16.545 48.717 1.00 53.19 101 SER A C 1
ATOM 800 O O . SER A 1 101 ? -19.163 17.405 49.204 1.00 53.19 101 SER A O 1
ATOM 802 N N . GLN A 1 102 ? -21.144 16.806 48.353 1.00 55.16 102 GLN A N 1
ATOM 803 C CA . GLN A 1 102 ? -21.854 18.027 48.690 1.00 55.16 102 GLN A CA 1
ATOM 804 C C . GLN A 1 102 ? -22.920 17.632 49.699 1.00 55.16 102 GLN A C 1
ATOM 806 O O . GLN A 1 102 ? -23.952 17.057 49.361 1.00 55.16 102 GLN A O 1
ATOM 811 N N . SER A 1 103 ? -22.583 17.858 50.965 1.00 57.72 103 SER A N 1
ATOM 812 C CA . SER A 1 103 ? -23.469 17.714 52.111 1.00 57.72 103 SER A CA 1
ATOM 813 C C . SER A 1 103 ? -24.833 18.346 51.806 1.00 57.72 103 SER A C 1
ATOM 815 O O . SER A 1 103 ? -24.869 19.420 51.194 1.00 57.72 103 SER A O 1
ATOM 817 N N . PRO A 1 104 ? -25.955 17.732 52.220 1.00 59.69 104 PRO A N 1
ATOM 818 C CA . PRO A 1 104 ? -27.254 18.362 52.047 1.00 59.69 104 PRO A CA 1
ATOM 819 C C . PRO A 1 104 ? -27.263 19.705 52.800 1.00 59.69 104 PRO A C 1
ATOM 821 O O . PRO A 1 104 ? -26.803 19.762 53.945 1.00 59.69 104 PRO A O 1
ATOM 824 N N . PRO A 1 105 ? -27.753 20.800 52.191 1.00 53.38 105 PRO A N 1
ATOM 825 C CA . PRO A 1 105 ? -27.950 22.041 52.920 1.00 53.38 105 PRO A CA 1
ATOM 826 C C . PRO A 1 105 ? -28.979 21.797 54.030 1.00 53.38 105 PRO A C 1
ATOM 828 O O . PRO A 1 105 ? -30.045 21.230 53.789 1.00 53.38 105 PRO A O 1
ATOM 831 N N . ALA A 1 106 ? -28.636 22.201 55.254 1.00 58.44 106 ALA A N 1
ATOM 832 C CA . ALA A 1 106 ? -29.524 22.111 56.406 1.00 58.44 106 ALA A CA 1
ATOM 833 C C . ALA A 1 106 ? -30.883 22.779 56.098 1.00 58.44 106 ALA A C 1
ATOM 835 O O . ALA A 1 106 ? -30.900 23.853 55.480 1.00 58.44 106 ALA A O 1
ATOM 836 N N . PRO A 1 107 ? -32.021 22.202 56.529 1.00 55.47 107 PRO A N 1
ATOM 837 C CA . PRO A 1 107 ? -33.320 22.831 56.345 1.00 55.47 107 PRO A CA 1
ATOM 838 C C . PRO A 1 107 ? -33.348 24.155 57.113 1.00 55.47 107 PRO A C 1
ATOM 840 O O . PRO A 1 107 ? -33.185 24.184 58.333 1.00 55.47 107 PRO A O 1
ATOM 843 N N . ARG A 1 108 ? -33.553 25.268 56.403 1.00 57.25 108 ARG A N 1
ATOM 844 C CA . ARG A 1 108 ? -33.867 26.550 57.038 1.00 57.25 108 ARG A CA 1
ATOM 845 C C . ARG A 1 108 ? -35.207 26.411 57.760 1.00 57.25 108 ARG A C 1
ATOM 847 O O . ARG A 1 108 ? -36.230 26.189 57.118 1.00 57.25 108 ARG A O 1
ATOM 854 N N . ALA A 1 109 ? -35.18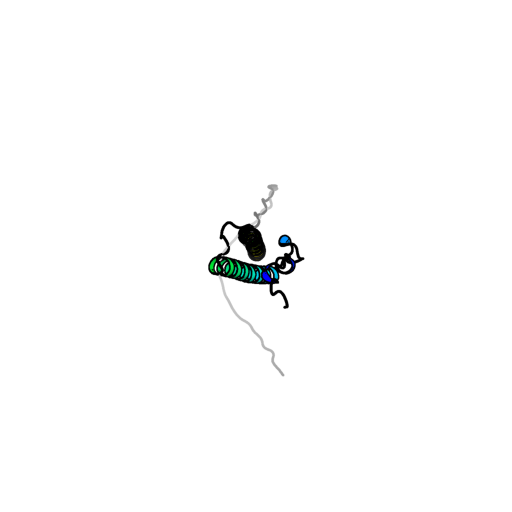4 26.545 59.082 1.00 53.28 109 ALA A N 1
ATOM 855 C CA . ALA A 1 109 ? -36.383 26.612 59.906 1.00 53.28 109 ALA A CA 1
ATOM 856 C C . ALA A 1 109 ? -37.250 27.821 59.499 1.00 53.28 109 ALA A C 1
ATOM 858 O O . ALA A 1 109 ? -36.712 28.924 59.349 1.00 53.28 109 ALA A O 1
ATOM 859 N N . PRO A 1 110 ? -38.575 27.663 59.338 1.00 43.41 110 PRO A N 1
ATOM 860 C CA . PRO A 1 110 ? -39.472 28.801 59.258 1.00 43.41 110 PRO A CA 1
ATOM 861 C C . PRO A 1 110 ? -39.739 29.345 60.668 1.00 43.41 110 PRO A C 1
ATOM 863 O O . PRO A 1 110 ? -40.209 28.636 61.555 1.00 43.41 110 PRO A O 1
ATOM 866 N N . ASN A 1 111 ? -39.429 30.627 60.861 1.00 49.75 111 ASN A N 1
ATOM 867 C CA . ASN A 1 111 ? -39.852 31.411 62.016 1.00 49.75 111 ASN A CA 1
ATOM 868 C C . ASN A 1 111 ? -41.382 31.496 62.061 1.00 49.75 111 ASN A C 1
ATOM 870 O O . ASN A 1 111 ? -41.963 32.222 61.259 1.00 49.75 111 ASN A O 1
ATOM 874 N N . THR A 1 112 ? -42.010 30.860 63.049 1.00 42.50 112 THR A N 1
ATOM 875 C CA . THR A 1 112 ? -43.303 31.299 63.596 1.00 42.50 112 THR A CA 1
ATOM 876 C C . THR A 1 112 ? -43.348 30.997 65.094 1.00 42.50 112 THR A C 1
ATOM 878 O O . THR A 1 112 ? -43.464 29.841 65.496 1.00 42.50 112 THR A O 1
ATOM 881 N N . SER A 1 113 ? -43.253 32.038 65.924 1.00 49.72 113 SER A N 1
ATOM 882 C CA . SER A 1 113 ? -43.627 31.991 67.346 1.00 49.72 113 SER A CA 1
ATOM 883 C C . SER A 1 113 ? -45.120 31.650 67.491 1.00 49.72 113 SER A C 1
ATOM 885 O O . SER A 1 113 ? -45.914 32.059 66.640 1.00 49.72 113 SER A O 1
ATOM 887 N N . PRO A 1 114 ? -45.527 30.958 68.571 1.00 43.81 114 PRO A N 1
ATOM 888 C CA . PRO A 1 114 ? -46.024 31.700 69.732 1.00 43.81 114 PRO A CA 1
ATOM 889 C C . PRO A 1 114 ? -45.532 31.161 71.090 1.00 43.81 114 PRO A C 1
ATOM 891 O O . PRO A 1 114 ? -45.218 29.989 71.263 1.00 43.81 114 PRO A O 1
ATOM 894 N N . GLN A 1 115 ? -45.462 32.084 72.049 1.00 49.00 115 GLN A N 1
ATOM 895 C CA . GLN A 1 115 ? -45.181 31.893 73.478 1.00 49.00 115 GLN A CA 1
ATOM 896 C C . GLN A 1 115 ? -46.356 31.209 74.228 1.00 49.00 115 GLN A C 1
ATOM 898 O O . GLN A 1 115 ? -47.367 30.910 73.596 1.00 49.00 115 GLN A O 1
ATOM 903 N N . PRO A 1 116 ? -46.403 31.207 75.578 1.00 57.75 116 PRO A N 1
ATOM 904 C CA . PRO A 1 116 ? -45.465 30.708 76.601 1.00 57.75 116 PRO A CA 1
ATOM 905 C C . PRO A 1 116 ? -46.188 29.735 77.564 1.00 57.75 116 PRO A C 1
ATOM 907 O O . PRO A 1 116 ? -47.390 29.866 77.749 1.00 57.75 116 PRO A O 1
ATOM 910 N N . CYS A 1 117 ? -45.487 28.849 78.279 1.00 35.16 117 CYS A N 1
ATOM 911 C CA . CYS A 1 117 ? -45.984 28.284 79.549 1.00 35.16 117 CYS A CA 1
ATOM 912 C C . CYS A 1 117 ? -44.810 27.890 80.458 1.00 35.16 117 CYS A C 1
ATOM 914 O O . CYS A 1 117 ? -44.041 26.984 80.152 1.00 35.16 117 CYS A O 1
ATOM 916 N N . ASN A 1 118 ? -44.705 28.620 81.566 1.00 40.44 118 ASN A N 1
ATOM 917 C CA . ASN A 1 118 ? -43.842 28.407 82.726 1.00 40.44 118 ASN A CA 1
ATOM 918 C C . ASN A 1 118 ? -44.032 27.018 83.363 1.00 40.44 118 ASN A C 1
ATOM 920 O O . ASN A 1 118 ? -45.169 26.573 83.480 1.00 40.44 118 ASN A O 1
ATOM 924 N N . TYR A 1 119 ? -42.971 26.418 83.911 1.00 39.25 119 TYR A N 1
ATOM 925 C CA . TYR A 1 119 ? -42.694 26.432 85.360 1.00 39.25 119 TYR A CA 1
ATOM 926 C C . TYR A 1 119 ? -41.478 25.562 85.705 1.00 39.25 119 TYR A C 1
ATOM 928 O O . TYR A 1 119 ? -41.426 24.419 85.275 1.00 39.25 119 TYR A O 1
ATOM 936 N N . ALA A 1 120 ? -40.613 26.140 86.554 1.00 38.88 120 ALA A N 1
ATOM 937 C CA . ALA A 1 120 ? -39.792 25.530 87.611 1.00 38.88 120 ALA A CA 1
ATOM 938 C C . ALA A 1 120 ? -38.848 24.366 87.266 1.00 38.88 120 ALA A C 1
ATOM 940 O O . ALA A 1 120 ? -39.155 23.498 86.471 1.00 38.88 120 ALA A O 1
ATOM 941 N N . SER A 1 121 ? -37.723 24.137 87.926 1.00 43.62 121 SER A N 1
ATOM 942 C CA . SER A 1 121 ? -36.825 24.788 88.890 1.00 43.62 121 SER A CA 1
ATOM 943 C C . SER A 1 121 ? -35.961 23.612 89.363 1.00 43.62 121 SER A C 1
ATOM 945 O O . SER A 1 121 ? -36.451 22.485 89.381 1.00 43.62 121 SER A O 1
ATOM 947 N N . ASP A 1 122 ? -34.749 23.902 89.833 1.00 38.19 122 ASP A N 1
ATOM 948 C CA . ASP A 1 122 ? -33.935 23.004 90.665 1.00 38.19 122 ASP A CA 1
ATOM 949 C C . ASP A 1 122 ? -33.396 21.728 89.981 1.00 38.19 122 ASP A C 1
ATOM 951 O O . ASP A 1 122 ? -33.986 21.166 89.074 1.00 38.19 122 ASP A O 1
ATOM 955 N N . SER A 1 123 ? -32.295 21.108 90.380 1.00 40.06 123 SER A N 1
ATOM 956 C CA . SER A 1 123 ? -31.124 21.441 91.185 1.00 40.06 123 SER A CA 1
ATOM 957 C C . SER A 1 123 ? -30.394 20.107 91.342 1.00 40.06 123 SER A C 1
ATOM 959 O O . SER A 1 123 ? -31.017 19.102 91.662 1.00 40.06 123 SER A O 1
ATOM 961 N N . MET A 1 124 ? -29.080 20.144 91.137 1.00 37.03 124 MET A N 1
ATOM 962 C CA . MET A 1 124 ? -28.078 19.339 91.835 1.00 37.03 124 MET A CA 1
ATOM 963 C C . MET A 1 124 ? -27.973 17.802 91.677 1.00 37.03 124 MET A C 1
ATOM 965 O O . MET A 1 124 ? -28.927 17.047 91.562 1.00 37.03 124 MET A O 1
ATOM 969 N N . VAL A 1 125 ? -26.693 17.422 91.806 1.00 47.41 125 VAL A N 1
ATOM 970 C CA . VAL A 1 125 ? -26.075 16.215 92.383 1.00 47.41 125 VAL A CA 1
ATOM 971 C C . VAL A 1 125 ? -26.253 14.841 91.723 1.00 47.41 125 VAL A C 1
ATOM 973 O O . VAL A 1 125 ? -27.267 14.166 91.832 1.00 47.41 125 VAL A O 1
ATOM 976 N N . GLU A 1 126 ? -25.151 14.395 91.110 1.00 45.59 126 GLU A N 1
ATOM 977 C CA . GLU A 1 126 ? -24.293 13.311 91.626 1.00 45.59 126 GLU A CA 1
ATOM 978 C C . GLU A 1 126 ? -24.933 12.333 92.630 1.00 45.59 126 GLU A C 1
ATOM 980 O O . GLU A 1 126 ? -25.209 12.719 93.761 1.00 45.59 126 GLU A O 1
ATOM 985 N N . ALA A 1 127 ? -25.048 11.051 92.255 1.00 39.06 127 ALA A N 1
ATOM 986 C CA . ALA A 1 127 ? -24.639 9.913 93.092 1.00 39.06 127 ALA A CA 1
ATOM 987 C C . ALA A 1 127 ? -24.887 8.545 92.420 1.00 39.06 127 ALA A C 1
ATOM 989 O O . ALA A 1 127 ? -25.928 8.296 91.823 1.00 39.06 127 ALA A O 1
ATOM 990 N N . SER A 1 128 ? -23.935 7.644 92.680 1.00 40.62 128 SER A N 1
ATOM 991 C CA . SER A 1 128 ? -24.131 6.232 93.046 1.00 40.62 128 SER A CA 1
ATOM 992 C C . SER A 1 128 ? -24.646 5.195 92.032 1.00 40.62 128 SER A C 1
ATOM 994 O O . SER A 1 128 ? -25.822 5.104 91.700 1.00 40.62 128 SER A O 1
ATOM 996 N N . ALA A 1 129 ? -23.730 4.268 91.717 1.00 43.47 129 ALA A N 1
ATOM 997 C CA . ALA A 1 129 ? -23.955 2.828 91.487 1.00 43.47 129 ALA A CA 1
ATOM 998 C C . ALA A 1 129 ? -24.685 2.157 92.700 1.00 43.47 129 ALA A C 1
ATOM 1000 O O . ALA A 1 129 ? -24.863 2.860 93.695 1.00 43.47 129 ALA A O 1
ATOM 1001 N N . PRO A 1 130 ? -25.028 0.836 92.758 1.00 50.69 130 PRO A N 1
ATOM 1002 C CA . PRO A 1 130 ? -24.584 -0.296 91.922 1.00 50.69 130 PRO A CA 1
ATOM 1003 C C . PRO A 1 130 ? -25.633 -1.412 91.614 1.00 50.69 130 PRO A C 1
ATOM 1005 O O . PRO A 1 130 ? -26.755 -1.392 92.096 1.00 50.69 130 PRO A O 1
ATOM 1008 N N . SER A 1 131 ? -25.178 -2.402 90.821 1.00 47.38 131 SER A N 1
ATOM 1009 C CA . SER A 1 131 ? -25.426 -3.869 90.849 1.00 47.38 131 SER A CA 1
ATOM 1010 C C . SER A 1 131 ? -26.826 -4.443 91.140 1.00 47.38 131 SER A C 1
ATOM 1012 O O . SER A 1 131 ? -27.396 -4.162 92.185 1.00 47.38 131 SER A O 1
ATOM 1014 N N . LEU A 1 132 ? -27.271 -5.407 90.309 1.00 49.28 132 LEU A N 1
ATOM 1015 C CA . LEU A 1 132 ? -27.694 -6.759 90.742 1.00 49.28 132 LEU A CA 1
ATOM 1016 C C . LEU A 1 132 ? -28.028 -7.681 89.539 1.00 49.28 132 LEU A C 1
ATOM 1018 O O . LEU A 1 132 ? -28.882 -7.369 88.714 1.00 49.28 132 LEU A O 1
ATOM 1022 N N . LEU A 1 133 ? -27.342 -8.831 89.475 1.00 48.69 133 LEU A N 1
ATOM 1023 C CA . LEU A 1 133 ? -27.702 -10.048 88.715 1.00 48.69 133 LEU A CA 1
ATOM 1024 C C . LEU A 1 133 ? -28.894 -10.770 89.390 1.00 48.69 133 LEU A C 1
ATOM 1026 O O . LEU A 1 133 ? -29.165 -10.487 90.560 1.00 48.69 133 LEU A O 1
ATOM 1030 N N . PRO A 1 134 ? -29.593 -11.715 88.719 1.00 55.66 134 PRO A N 1
ATOM 1031 C CA . PRO A 1 134 ? -29.236 -13.157 88.796 1.00 55.66 134 PRO A CA 1
ATOM 1032 C C . PRO A 1 134 ? -29.440 -13.927 87.456 1.00 55.66 134 PRO A C 1
ATOM 1034 O O . PRO A 1 134 ? -30.249 -13.533 86.627 1.00 55.66 134 PRO A O 1
ATOM 1037 N N . ILE A 1 135 ? -28.576 -14.880 87.067 1.00 48.19 135 ILE A N 1
ATOM 1038 C CA . ILE A 1 135 ? -28.594 -16.355 87.288 1.00 48.19 135 ILE A CA 1
ATOM 1039 C C . ILE A 1 135 ? -29.879 -17.095 86.842 1.00 48.19 135 ILE A C 1
ATOM 1041 O O . ILE A 1 135 ? -30.895 -16.997 87.517 1.00 48.19 135 ILE A O 1
ATOM 1045 N N . LEU A 1 136 ? -29.758 -17.947 85.805 1.00 51.88 136 LEU A N 1
ATOM 1046 C CA . LEU A 1 136 ? -30.286 -19.334 85.684 1.00 51.88 136 LEU A CA 1
ATOM 1047 C C . LEU A 1 136 ? -29.722 -19.920 84.358 1.00 51.88 136 LEU A C 1
ATOM 1049 O O . LEU A 1 136 ? -29.954 -19.327 83.314 1.00 51.88 136 LEU A O 1
ATOM 1053 N N . VAL A 1 137 ? -28.786 -20.876 84.277 1.00 53.62 137 VAL A N 1
ATOM 1054 C CA . VAL A 1 137 ? -28.671 -22.270 84.767 1.00 53.62 137 VAL A CA 1
ATOM 1055 C C . VAL A 1 137 ? -29.498 -23.290 83.962 1.00 53.62 137 VAL A C 1
ATOM 1057 O O . VAL A 1 137 ? -30.714 -23.338 84.093 1.00 53.62 137 VAL A O 1
ATOM 1060 N N . GLN A 1 138 ? -28.734 -24.166 83.284 1.00 42.97 138 GLN A N 1
ATOM 1061 C CA . GLN A 1 138 ? -28.997 -25.558 82.860 1.00 42.97 138 GLN A CA 1
ATOM 1062 C C . GLN A 1 138 ? -29.936 -25.787 81.656 1.00 42.97 138 GLN A C 1
ATOM 1064 O O . GLN A 1 138 ? -30.874 -25.034 81.442 1.00 42.97 138 GLN A O 1
ATOM 1069 N N . SER A 1 139 ? -29.695 -26.784 80.795 1.00 52.44 139 SER A N 1
ATOM 1070 C CA . SER A 1 139 ? -28.941 -28.048 80.945 1.00 52.44 139 SER A CA 1
ATOM 1071 C C . SER A 1 139 ? -28.088 -28.379 79.723 1.00 52.44 139 SER A C 1
ATOM 1073 O O . SER A 1 139 ? -28.484 -27.978 78.608 1.00 52.44 139 SER A O 1
#

Foldseek 3Di:
DDDPPCLPPCVLLPQDPDDLLRDDQVRLVVNLVSLVVNLVSLVVVLVVCVVVVHDCPDPSNVVSVVSNVVSVVVNVSSVVNNVVNVCVVVVVVPDDDDDDPPPPPDDDDDDDDDDDDDDDDDDDDDDDDDDDDDDDDDD

Radius of gyration: 42.41 Å; chains: 1; bounding box: 65×60×116 Å

pLDDT: mean 70.6, std 21.12, range [35.16, 95.75]

Sequence (139 aa):
MPSFDNSSSQTYDASSQIPISEMNYDECEAEKLRIRTRISHLERAQATNTSSGMDRGGDANRALEQRIVDLEYRFQEVERQIRALDAQNTGYGSTSRNRSSQSPPAPRAPNTSPQPCNYASDSMVEASAPSLLPILVQS

Organism: NCBI:txid278948